Protein AF-A0A8D2Q1U7-F1 (afdb_monomer_lite)

Secondary structure (DSSP, 8-state):
---THHHHHHHHHHHHHH-TT-HHHHHHHHHHSTTS-HHHHHHHHHHHHTT-TT-HHHHHHHHHHTSPPTTS-TT---PPPHHHHHHHHHHHHHHHHH-TT-HHHHHHHHHHHTT-PPPP-EEEEEEETTTTEEEEEEEEEE--BTTB-SS--EETTEEPPS--EETTSSSS-EEEEE-

pLDDT: mean 85.14, std 13.94, range [37.41, 97.0]

Sequence (179 aa):
APPAGREDLALCERLLAADSRNFHAWEHRRTLVAGQDPEAELAYAGALLSRDFSNFSAWHHRLRLLAPARNRGEGEAGALPPERLKEELELVQNAIFTDPTDQSAWVYLRCILSRAPPPPRVICVHIDREDETVAVIFSRPVKVNPECPELRATLNGSTLAGPWRSGEGRPRPSHTWVS

Organism: NCBI:txid1220523

InterPro domains:
  IPR002088 Protein prenyltransferase, alpha subunit [PF01239] (7-33)
  IPR002088 Protein prenyltransferase, alpha subunit [PF01239] (39-66)
  IPR002088 Protein prenyltransferase, alpha subunit [PF01239] (85-115)
  IPR002088 Protein prenyltransferase, alpha subunit [PS51147] (37-71)
  IPR002088 Protein prenyltransferase, alpha subunit [PS51147] (84-118)
  IPR009087 Rab geranylgeranyltransferase, alpha subunit, insert-domain [PF07711] (123-179)
  IPR036254 Rab geranylgeranyltransferase, alpha subunit, insert-domain superfamily [SSF49594] (120-178)

Radius of gyration: 23.56 Å; chains: 1; bounding box: 65×29×63 Å

Structure (mmCIF, N/CA/C/O backbone):
data_AF-A0A8D2Q1U7-F1
#
_entry.id   AF-A0A8D2Q1U7-F1
#
loop_
_atom_site.group_PDB
_atom_site.id
_atom_site.type_symbol
_atom_site.label_atom_id
_atom_site.label_alt_id
_atom_site.label_comp_id
_atom_site.label_asym_id
_atom_site.label_entity_id
_atom_site.label_seq_id
_atom_site.pdbx_PDB_ins_code
_atom_site.Cartn_x
_atom_site.Cartn_y
_atom_site.Cartn_z
_atom_site.occupancy
_atom_site.B_iso_or_equiv
_atom_site.auth_seq_id
_atom_site.auth_comp_id
_atom_site.auth_asym_id
_atom_site.auth_atom_id
_atom_site.pdbx_PDB_model_num
ATOM 1 N N . ALA A 1 1 ? 34.901 -13.991 -8.688 1.00 37.41 1 ALA A N 1
ATOM 2 C CA . ALA A 1 1 ? 33.532 -13.908 -9.229 1.00 37.41 1 ALA A CA 1
ATOM 3 C C . ALA A 1 1 ? 32.936 -12.580 -8.783 1.00 37.41 1 ALA A C 1
ATOM 5 O O . ALA A 1 1 ? 33.185 -12.217 -7.633 1.00 37.41 1 ALA A O 1
ATOM 6 N N . PRO A 1 2 ? 32.233 -11.825 -9.644 1.00 40.16 2 PRO A N 1
ATOM 7 C CA . PRO A 1 2 ? 31.424 -10.713 -9.155 1.00 40.16 2 PRO A CA 1
ATOM 8 C C . PRO A 1 2 ? 30.392 -11.257 -8.148 1.00 40.16 2 PRO A C 1
ATOM 10 O O . PRO A 1 2 ? 30.049 -12.441 -8.208 1.00 40.16 2 PRO A O 1
ATOM 13 N N . PRO A 1 3 ? 29.933 -10.450 -7.177 1.00 51.12 3 PRO A N 1
ATOM 14 C CA . PRO A 1 3 ? 28.888 -10.896 -6.266 1.00 51.12 3 PRO A CA 1
ATOM 15 C C . PRO A 1 3 ? 27.653 -11.254 -7.100 1.00 51.12 3 PRO A C 1
ATOM 17 O O . PRO A 1 3 ? 27.221 -10.437 -7.916 1.00 51.12 3 PRO A O 1
ATOM 20 N N . ALA A 1 4 ? 27.120 -12.465 -6.910 1.00 61.47 4 ALA A N 1
ATOM 21 C CA . ALA A 1 4 ? 26.072 -13.075 -7.740 1.00 61.47 4 ALA A CA 1
ATOM 22 C C . ALA A 1 4 ? 24.902 -12.123 -8.079 1.00 61.47 4 ALA A C 1
ATOM 24 O O . ALA A 1 4 ? 24.386 -12.141 -9.189 1.00 61.47 4 ALA A O 1
ATOM 25 N N . GLY A 1 5 ? 24.568 -11.189 -7.182 1.00 76.12 5 GLY A N 1
ATOM 26 C CA . GLY A 1 5 ? 23.488 -10.227 -7.399 1.00 76.12 5 GLY A CA 1
ATOM 27 C C . GLY A 1 5 ? 23.682 -9.220 -8.543 1.00 76.12 5 GLY A C 1
ATOM 28 O O . GLY A 1 5 ? 22.687 -8.718 -9.055 1.00 76.12 5 GLY A O 1
ATOM 29 N N . ARG A 1 6 ? 24.911 -8.895 -8.984 1.00 82.25 6 ARG A N 1
ATOM 30 C CA . ARG A 1 6 ? 25.099 -7.876 -10.044 1.00 82.25 6 ARG A CA 1
ATOM 31 C C . ARG A 1 6 ? 24.734 -8.401 -11.435 1.00 82.25 6 ARG A C 1
ATOM 33 O O . ARG A 1 6 ? 24.171 -7.657 -12.235 1.00 82.25 6 ARG A O 1
ATOM 40 N N . GLU A 1 7 ? 25.064 -9.657 -11.719 1.00 89.44 7 GLU A N 1
ATOM 41 C CA . GLU A 1 7 ? 24.727 -10.304 -12.994 1.00 89.44 7 GLU A CA 1
ATOM 42 C C . GLU A 1 7 ? 23.219 -10.569 -13.083 1.00 89.44 7 GLU A C 1
ATOM 44 O O . GLU A 1 7 ? 22.604 -10.270 -14.109 1.00 89.44 7 GLU A O 1
ATOM 49 N N . ASP A 1 8 ? 22.606 -11.005 -11.979 1.00 91.94 8 ASP A N 1
ATOM 50 C CA . ASP A 1 8 ? 21.162 -11.241 -11.897 1.00 91.94 8 ASP A CA 1
ATOM 51 C C . ASP A 1 8 ? 20.344 -9.942 -12.024 1.00 91.94 8 ASP A C 1
ATOM 53 O O . ASP A 1 8 ? 19.303 -9.916 -12.689 1.00 91.94 8 ASP A O 1
ATOM 57 N N . LEU A 1 9 ? 20.827 -8.823 -11.465 1.00 91.69 9 LEU A N 1
ATOM 58 C CA . LEU A 1 9 ? 20.199 -7.510 -11.662 1.00 91.69 9 LEU A CA 1
ATOM 59 C C . LEU A 1 9 ? 20.260 -7.060 -13.125 1.00 91.69 9 LEU A C 1
ATOM 61 O O . LEU A 1 9 ? 19.245 -6.618 -13.667 1.00 91.69 9 LEU A O 1
ATOM 65 N N . ALA A 1 10 ? 21.409 -7.226 -13.785 1.00 93.19 10 ALA A N 1
ATOM 66 C CA . ALA A 1 10 ? 21.554 -6.911 -15.206 1.00 93.19 10 ALA A CA 1
ATOM 67 C C . ALA A 1 10 ? 20.660 -7.806 -16.086 1.00 93.19 10 ALA A C 1
ATOM 69 O O . ALA A 1 10 ? 20.109 -7.354 -17.094 1.00 93.19 10 ALA A O 1
ATOM 70 N N . LEU A 1 11 ? 20.466 -9.073 -15.702 1.00 94.50 11 LEU A N 1
ATOM 71 C CA . LEU A 1 11 ? 19.503 -9.958 -16.355 1.00 94.50 11 LEU A CA 1
ATOM 72 C C . LEU A 1 11 ? 18.070 -9.438 -16.188 1.00 94.50 11 LEU A C 1
ATOM 74 O O . LEU A 1 11 ? 17.344 -9.346 -17.179 1.00 94.50 11 LEU A O 1
ATOM 78 N N . CYS A 1 12 ? 17.675 -9.050 -14.971 1.00 95.25 12 CYS A N 1
ATOM 79 C CA . CYS A 1 12 ? 16.358 -8.464 -14.715 1.00 95.25 12 CYS A CA 1
ATOM 80 C C . CYS A 1 12 ? 16.131 -7.203 -15.555 1.00 95.25 12 CYS A C 1
ATOM 82 O O . CYS A 1 12 ? 15.065 -7.048 -16.143 1.00 95.25 12 CYS A O 1
ATOM 84 N N . GLU A 1 13 ? 17.132 -6.328 -15.669 1.00 93.75 13 GLU A N 1
ATOM 85 C CA . GLU A 1 13 ? 17.051 -5.120 -16.497 1.00 93.75 13 GLU A CA 1
ATOM 86 C C . GLU A 1 13 ? 16.812 -5.440 -17.970 1.00 93.75 13 GLU A C 1
ATOM 88 O O 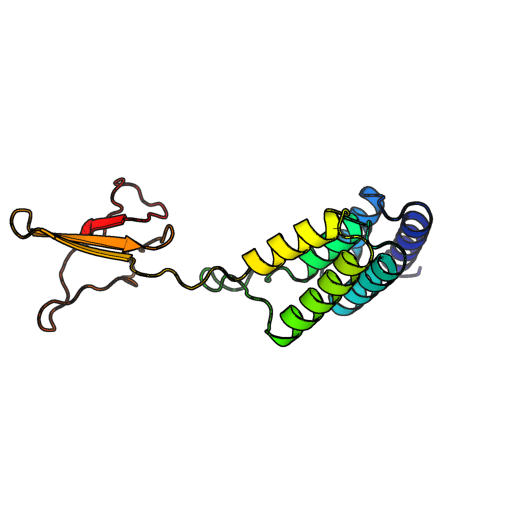. GLU A 1 13 ? 15.950 -4.827 -18.597 1.00 93.75 13 GLU A O 1
ATOM 93 N N . ARG A 1 14 ? 17.515 -6.435 -18.520 1.00 95.25 14 ARG A N 1
ATOM 94 C CA . ARG A 1 14 ? 17.304 -6.879 -19.904 1.00 95.25 14 ARG A CA 1
ATOM 95 C C . ARG A 1 14 ? 15.912 -7.471 -20.114 1.00 95.25 14 ARG A C 1
ATOM 97 O O . ARG A 1 14 ? 15.285 -7.185 -21.131 1.00 95.25 14 ARG A O 1
ATOM 104 N N . LEU A 1 15 ? 15.428 -8.274 -19.165 1.00 96.06 15 LEU A N 1
ATOM 105 C CA . LEU A 1 15 ? 14.086 -8.859 -19.225 1.00 96.06 15 LEU A CA 1
ATOM 106 C C . LEU A 1 15 ? 13.003 -7.778 -19.157 1.00 96.06 15 LEU A C 1
ATOM 108 O O . LEU A 1 15 ? 12.085 -7.801 -19.968 1.00 96.06 15 LEU A O 1
ATOM 112 N N . LEU A 1 16 ? 13.145 -6.802 -18.257 1.00 95.38 16 LEU A N 1
ATOM 113 C CA . LEU A 1 16 ? 12.206 -5.685 -18.104 1.00 95.38 16 LEU A CA 1
ATOM 114 C C . LEU A 1 16 ? 12.304 -4.653 -19.237 1.00 95.38 16 LEU A C 1
ATOM 116 O O . LEU A 1 16 ? 11.339 -3.946 -19.517 1.00 95.38 16 LEU A O 1
ATOM 120 N N . ALA A 1 17 ? 13.444 -4.563 -19.921 1.00 92.31 17 ALA A N 1
ATOM 121 C CA . ALA A 1 17 ? 13.565 -3.771 -21.140 1.00 92.31 17 ALA A CA 1
ATOM 122 C C . ALA A 1 17 ? 12.817 -4.410 -22.322 1.00 92.31 17 ALA A C 1
ATOM 124 O O . ALA A 1 17 ? 12.268 -3.679 -23.145 1.00 92.31 17 ALA A O 1
ATOM 125 N N . ALA A 1 18 ? 12.797 -5.746 -22.399 1.00 94.25 18 ALA A N 1
ATOM 126 C CA . ALA A 1 18 ? 12.074 -6.495 -23.427 1.00 94.25 18 ALA A CA 1
ATOM 127 C C . ALA A 1 18 ? 10.566 -6.592 -23.134 1.00 94.25 18 ALA A C 1
ATOM 129 O O . ALA A 1 18 ? 9.752 -6.437 -24.039 1.00 94.25 18 ALA A O 1
ATOM 130 N N . ASP A 1 19 ? 10.201 -6.821 -21.873 1.00 93.81 19 ASP A N 1
ATOM 131 C CA . ASP A 1 19 ? 8.827 -6.834 -21.379 1.00 93.81 19 ASP A CA 1
ATOM 132 C C . ASP A 1 19 ? 8.775 -6.171 -19.999 1.00 93.81 19 ASP A C 1
ATOM 134 O O . ASP A 1 19 ? 9.074 -6.774 -18.964 1.00 93.81 19 ASP A O 1
ATOM 138 N N . SER A 1 20 ? 8.345 -4.911 -19.987 1.00 92.44 20 SER A N 1
ATOM 139 C CA . SER A 1 20 ? 8.282 -4.073 -18.788 1.00 92.44 20 SER A CA 1
ATOM 140 C C . SER A 1 20 ? 7.300 -4.593 -17.731 1.00 92.44 20 SER A C 1
ATOM 142 O O . SER A 1 20 ? 7.367 -4.175 -16.568 1.00 92.44 20 SER A O 1
ATOM 144 N N . ARG A 1 21 ? 6.421 -5.531 -18.108 1.00 92.00 21 ARG A N 1
ATOM 145 C CA . ARG A 1 21 ? 5.376 -6.117 -17.265 1.00 92.00 21 ARG A CA 1
ATOM 146 C C . ARG A 1 21 ? 5.707 -7.543 -16.828 1.00 92.00 21 ARG A C 1
ATOM 148 O O . ARG A 1 21 ? 4.924 -8.111 -16.066 1.00 92.00 21 ARG A O 1
ATOM 155 N N . ASN A 1 22 ? 6.864 -8.090 -17.216 1.00 95.00 22 ASN A N 1
ATOM 156 C CA . ASN A 1 22 ? 7.288 -9.443 -16.865 1.00 95.00 22 ASN A CA 1
ATOM 157 C C . ASN A 1 22 ? 7.309 -9.643 -15.340 1.00 95.00 22 ASN A C 1
ATOM 159 O O . ASN A 1 22 ? 8.214 -9.193 -14.630 1.00 95.00 22 ASN A O 1
ATOM 163 N N . PHE A 1 23 ? 6.293 -10.333 -14.825 1.00 92.75 23 PHE A N 1
ATOM 164 C CA . PHE A 1 23 ? 6.092 -10.460 -13.385 1.00 92.75 23 PHE A CA 1
ATOM 165 C C . PHE A 1 23 ? 7.175 -11.312 -12.710 1.00 92.75 23 PHE A C 1
ATOM 167 O O . PHE A 1 23 ? 7.499 -11.062 -11.549 1.00 92.75 23 PHE A O 1
ATOM 174 N N . HIS A 1 24 ? 7.763 -12.275 -13.429 1.00 94.62 24 HIS A N 1
ATOM 175 C CA . HIS A 1 24 ? 8.858 -13.104 -12.926 1.00 94.62 24 HIS A CA 1
ATOM 176 C C . HIS A 1 24 ? 10.139 -12.286 -12.744 1.00 94.62 24 HIS A C 1
ATOM 178 O O . HIS A 1 24 ? 10.784 -12.393 -11.703 1.00 94.62 24 HIS A O 1
ATOM 184 N N . ALA A 1 25 ? 10.477 -11.429 -13.713 1.00 95.94 25 ALA A N 1
ATOM 185 C CA . ALA A 1 25 ? 11.633 -10.540 -13.618 1.00 95.94 25 ALA A CA 1
ATOM 186 C C . ALA A 1 25 ? 11.470 -9.540 -12.464 1.00 95.94 25 ALA A C 1
ATOM 188 O O . ALA A 1 25 ? 12.399 -9.319 -11.691 1.00 95.94 25 ALA A O 1
ATOM 189 N N . TRP A 1 26 ? 10.263 -8.995 -12.293 1.00 95.81 26 TRP A N 1
ATOM 190 C CA . TRP A 1 26 ? 9.937 -8.130 -11.161 1.00 95.81 26 TRP A CA 1
ATOM 191 C C . TRP A 1 26 ? 10.049 -8.838 -9.808 1.00 95.81 26 TRP A C 1
ATOM 193 O O . TRP A 1 26 ? 10.557 -8.251 -8.854 1.00 95.81 26 TRP A O 1
ATOM 203 N N . GLU A 1 27 ? 9.570 -10.079 -9.700 1.00 94.12 27 GLU A N 1
ATOM 204 C CA . GLU A 1 27 ? 9.678 -10.849 -8.459 1.00 94.12 27 GLU A CA 1
ATOM 205 C C . GLU A 1 27 ? 11.131 -11.181 -8.135 1.00 94.12 27 GLU A C 1
ATOM 207 O O . GLU A 1 27 ? 11.578 -10.956 -7.012 1.00 94.12 27 GLU A O 1
ATOM 212 N N . HIS A 1 28 ? 11.900 -11.620 -9.128 1.00 94.19 28 HIS A N 1
ATOM 213 C CA . HIS A 1 28 ? 13.312 -11.902 -8.933 1.00 94.19 28 HIS A CA 1
ATOM 214 C C . HIS A 1 28 ? 14.088 -10.642 -8.529 1.00 94.19 28 HIS A C 1
ATOM 216 O O . HIS A 1 28 ? 14.785 -10.660 -7.513 1.00 94.19 28 HIS A O 1
ATOM 222 N N . ARG A 1 29 ? 13.877 -9.507 -9.215 1.00 94.56 29 ARG A N 1
ATOM 223 C CA . ARG A 1 29 ? 14.486 -8.222 -8.838 1.00 94.56 29 ARG A CA 1
ATOM 224 C C . ARG A 1 29 ? 14.177 -7.855 -7.388 1.00 94.56 29 ARG A C 1
ATOM 226 O O . ARG A 1 29 ? 15.097 -7.509 -6.655 1.00 94.56 29 ARG A O 1
ATOM 233 N N . ARG A 1 30 ? 12.918 -7.997 -6.946 1.00 92.88 30 ARG A N 1
ATOM 234 C CA . ARG A 1 30 ? 12.520 -7.748 -5.547 1.00 92.88 30 ARG A CA 1
ATOM 235 C C . ARG A 1 30 ? 13.324 -8.575 -4.549 1.00 92.88 30 ARG A C 1
ATOM 237 O O . ARG A 1 30 ? 13.692 -8.047 -3.505 1.00 92.88 30 ARG A O 1
ATOM 244 N N . THR A 1 31 ? 13.606 -9.841 -4.857 1.00 91.56 31 THR A N 1
ATOM 245 C CA . THR A 1 31 ? 14.423 -10.692 -3.976 1.00 91.56 31 THR A CA 1
ATOM 246 C C . THR A 1 31 ? 15.885 -10.248 -3.919 1.00 91.56 31 THR A C 1
ATOM 248 O O . THR A 1 31 ? 16.486 -10.307 -2.852 1.00 91.56 31 THR A O 1
ATOM 251 N N . LEU A 1 32 ? 16.439 -9.748 -5.029 1.00 91.50 32 LEU A N 1
ATOM 252 C CA . LEU A 1 32 ? 17.832 -9.291 -5.114 1.00 91.50 32 LEU A CA 1
ATOM 253 C C . LEU A 1 32 ? 18.067 -7.973 -4.363 1.00 91.50 32 LEU A C 1
ATOM 255 O O . LEU A 1 32 ? 19.131 -7.767 -3.780 1.00 91.50 32 LEU A O 1
ATOM 259 N N . VAL A 1 33 ? 17.075 -7.081 -4.385 1.00 90.12 33 VAL A N 1
ATOM 260 C CA . VAL A 1 33 ? 17.150 -5.739 -3.776 1.00 90.12 33 VAL A CA 1
ATOM 261 C C . VAL A 1 33 ? 16.531 -5.678 -2.380 1.00 90.12 33 VAL A C 1
ATOM 263 O O . VAL A 1 33 ? 16.482 -4.617 -1.759 1.00 90.12 33 VAL A O 1
ATOM 266 N N . ALA A 1 34 ? 16.070 -6.816 -1.855 1.00 86.25 34 ALA A N 1
ATOM 267 C CA . ALA A 1 34 ? 15.536 -6.904 -0.506 1.00 86.25 34 ALA A CA 1
ATOM 268 C C . ALA A 1 34 ? 16.598 -6.482 0.526 1.00 86.25 34 ALA A C 1
ATOM 270 O O . ALA A 1 34 ? 17.699 -7.025 0.563 1.00 86.25 34 ALA A O 1
ATOM 271 N N . GLY A 1 35 ? 16.256 -5.513 1.378 1.00 78.94 35 GLY A N 1
ATOM 272 C CA . GLY A 1 35 ? 17.158 -4.989 2.410 1.00 78.94 35 GLY A CA 1
ATOM 273 C C . GLY A 1 35 ? 18.162 -3.937 1.924 1.00 78.94 35 GLY A C 1
ATOM 274 O O . GLY A 1 35 ? 18.948 -3.454 2.736 1.00 78.94 35 GLY A O 1
ATOM 275 N N . GLN A 1 36 ? 18.133 -3.564 0.641 1.00 84.56 36 GLN A N 1
ATOM 276 C CA . GLN A 1 36 ? 18.868 -2.407 0.125 1.00 84.56 36 GLN A CA 1
ATOM 277 C C . GLN A 1 36 ? 18.079 -1.107 0.351 1.00 84.56 36 GLN A C 1
ATOM 279 O O . GLN A 1 36 ? 16.901 -1.136 0.718 1.00 84.56 36 GLN A O 1
ATOM 284 N N . ASP A 1 37 ? 18.735 0.035 0.133 1.00 83.88 37 ASP A N 1
ATOM 285 C CA . ASP A 1 37 ? 18.089 1.349 0.173 1.00 83.88 37 ASP A CA 1
ATOM 286 C C . ASP A 1 37 ? 16.963 1.428 -0.882 1.00 83.88 37 ASP A C 1
ATOM 288 O O . ASP A 1 37 ? 17.233 1.246 -2.076 1.00 83.88 37 ASP A O 1
ATOM 292 N N . PRO A 1 38 ? 15.701 1.682 -0.480 1.00 89.56 38 PRO A N 1
ATOM 293 C CA . PRO A 1 38 ? 14.575 1.729 -1.407 1.00 89.56 38 PRO A CA 1
ATOM 294 C C . PRO A 1 38 ? 14.658 2.874 -2.423 1.00 89.56 38 PRO A C 1
ATOM 296 O O . PRO A 1 38 ? 13.972 2.797 -3.443 1.00 89.56 38 PRO A O 1
ATOM 299 N N . GLU A 1 39 ? 15.464 3.916 -2.194 1.00 92.69 39 GLU A N 1
ATOM 300 C CA . GLU A 1 39 ? 15.495 5.087 -3.080 1.00 92.69 39 GLU A CA 1
ATOM 301 C C . GLU A 1 39 ? 15.976 4.743 -4.497 1.00 92.69 39 GLU A C 1
ATOM 303 O O . GLU A 1 39 ? 15.372 5.166 -5.484 1.00 92.69 39 GLU A O 1
ATOM 308 N N . ALA A 1 40 ? 17.008 3.904 -4.617 1.00 91.69 40 ALA A N 1
ATOM 309 C CA . ALA A 1 40 ? 17.518 3.465 -5.916 1.00 91.69 40 ALA A CA 1
ATOM 310 C C . ALA A 1 40 ? 16.458 2.683 -6.713 1.00 91.69 40 ALA A C 1
ATOM 312 O O . ALA A 1 40 ? 16.307 2.864 -7.924 1.00 91.69 40 ALA A O 1
ATOM 313 N N . GLU A 1 41 ? 15.676 1.849 -6.028 1.00 93.88 41 GLU A N 1
ATOM 314 C CA . GLU A 1 41 ? 14.604 1.069 -6.648 1.00 93.88 41 GLU A CA 1
ATOM 315 C C . GLU A 1 41 ? 13.381 1.919 -7.005 1.00 93.88 41 GLU A C 1
ATOM 317 O O . GLU A 1 41 ? 12.726 1.670 -8.023 1.00 93.88 41 GLU A O 1
ATOM 322 N N . LEU A 1 42 ? 13.090 2.958 -6.218 1.00 95.75 42 LEU A N 1
ATOM 323 C CA . LEU A 1 42 ? 12.077 3.950 -6.562 1.00 95.75 42 LEU A CA 1
ATOM 324 C C . LEU A 1 42 ? 12.492 4.746 -7.800 1.00 95.75 42 LEU A C 1
ATOM 326 O O . LEU A 1 42 ? 11.669 4.919 -8.701 1.00 95.75 42 LEU A O 1
ATOM 330 N N . ALA A 1 43 ? 13.753 5.167 -7.899 1.00 95.12 43 ALA A N 1
ATOM 331 C CA . ALA A 1 43 ? 14.275 5.830 -9.091 1.00 95.12 43 ALA A CA 1
ATOM 332 C C . ALA A 1 43 ? 14.190 4.922 -10.331 1.00 95.12 43 ALA A C 1
ATOM 334 O O . ALA A 1 43 ? 13.715 5.356 -11.382 1.00 95.12 43 ALA A O 1
ATOM 335 N N . TYR A 1 44 ? 14.557 3.642 -10.199 1.00 94.06 44 TYR A N 1
ATOM 336 C CA . TYR A 1 44 ? 14.442 2.656 -11.278 1.00 94.06 44 TYR A CA 1
ATOM 337 C C . TYR A 1 44 ? 12.995 2.490 -11.766 1.00 94.06 44 TYR A C 1
ATOM 339 O O . TYR A 1 44 ? 12.719 2.587 -12.963 1.00 94.06 44 TYR A O 1
ATOM 347 N N . ALA A 1 45 ? 12.046 2.297 -10.844 1.00 95.81 45 ALA A N 1
ATOM 348 C CA . ALA A 1 45 ? 10.631 2.204 -11.195 1.00 95.81 45 ALA A CA 1
ATOM 349 C C . ALA A 1 45 ? 10.101 3.510 -11.806 1.00 95.81 45 ALA A C 1
ATOM 351 O O . ALA A 1 45 ? 9.322 3.464 -12.755 1.00 95.81 45 ALA A O 1
ATOM 352 N N . GLY A 1 46 ? 10.549 4.665 -11.306 1.00 95.81 46 GLY A N 1
ATOM 353 C CA . GLY A 1 46 ? 10.222 5.976 -11.870 1.00 95.81 46 GLY A CA 1
ATOM 354 C C . GLY A 1 46 ? 10.676 6.111 -13.323 1.00 95.81 46 GLY A C 1
ATOM 355 O O . GLY A 1 46 ? 9.890 6.521 -14.170 1.00 95.81 46 GLY A O 1
ATOM 356 N N . ALA A 1 47 ? 11.895 5.674 -13.648 1.00 94.50 47 ALA A N 1
ATOM 357 C CA . ALA A 1 47 ? 12.402 5.692 -15.020 1.00 94.50 47 ALA A CA 1
ATOM 358 C C . ALA A 1 47 ? 11.580 4.806 -15.974 1.00 94.50 47 ALA A C 1
ATOM 360 O O . ALA A 1 47 ? 11.401 5.155 -17.141 1.00 94.50 47 ALA A O 1
ATOM 361 N N . LEU A 1 48 ? 11.057 3.673 -15.490 1.00 94.06 48 LEU A N 1
ATOM 362 C CA . LEU A 1 48 ? 10.149 2.826 -16.270 1.00 94.06 48 LEU A CA 1
ATOM 363 C C . LEU A 1 48 ? 8.781 3.486 -16.475 1.00 94.06 48 LEU A C 1
ATOM 365 O O . LEU A 1 48 ? 8.260 3.431 -17.587 1.00 94.06 48 LEU A O 1
ATOM 369 N N . LEU A 1 49 ? 8.233 4.145 -15.450 1.00 95.38 49 LEU A N 1
ATOM 370 C CA . LEU A 1 49 ? 6.963 4.872 -15.548 1.00 95.38 49 LEU A CA 1
ATOM 371 C C . LEU A 1 49 ? 7.045 6.067 -16.499 1.00 95.3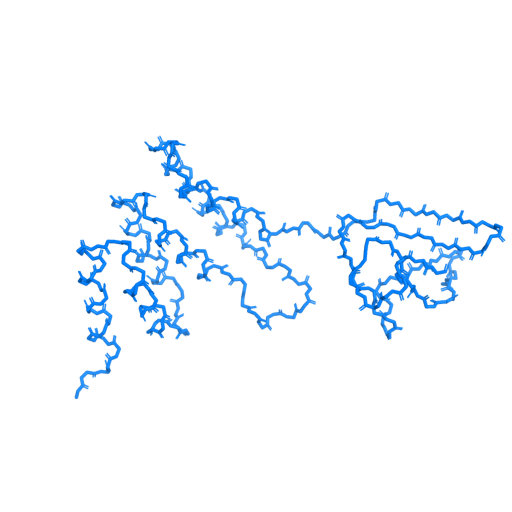8 49 LEU A C 1
ATOM 373 O O . LEU A 1 49 ? 6.137 6.262 -17.295 1.00 95.38 49 LEU A O 1
ATOM 377 N N . SER A 1 50 ? 8.162 6.800 -16.505 1.00 92.19 50 SER A N 1
ATOM 378 C CA . SER A 1 50 ? 8.389 7.886 -17.468 1.00 92.19 50 SER A CA 1
ATOM 379 C C . SER A 1 50 ? 8.392 7.416 -18.928 1.00 92.19 50 SER A C 1
ATOM 381 O O . SER A 1 50 ? 8.222 8.233 -19.829 1.00 92.19 50 SER A O 1
ATOM 383 N N . ARG A 1 51 ? 8.619 6.118 -19.182 1.00 91.38 51 ARG A N 1
ATOM 384 C CA . ARG A 1 51 ? 8.554 5.514 -20.524 1.00 91.38 51 ARG A CA 1
ATOM 385 C C . ARG A 1 51 ? 7.177 4.927 -20.835 1.00 91.38 51 ARG A C 1
ATOM 387 O O . ARG A 1 51 ? 6.752 4.995 -21.982 1.00 91.38 51 ARG A O 1
ATOM 394 N N . ASP A 1 52 ? 6.528 4.319 -19.844 1.00 91.94 52 ASP A N 1
ATOM 395 C CA . ASP A 1 52 ? 5.210 3.686 -19.951 1.00 91.94 52 ASP A CA 1
ATOM 396 C C . ASP A 1 52 ? 4.459 3.805 -18.613 1.00 91.94 52 ASP A C 1
ATOM 398 O O . ASP A 1 52 ? 4.659 2.998 -17.697 1.00 91.94 52 ASP A O 1
ATOM 402 N N . PHE A 1 53 ? 3.569 4.795 -18.502 1.00 92.94 53 PHE A N 1
ATOM 403 C CA . PHE A 1 53 ? 2.720 4.967 -17.319 1.00 92.94 53 PHE A CA 1
ATOM 404 C C . PHE A 1 53 ? 1.687 3.837 -17.154 1.00 92.94 53 PHE A C 1
ATOM 406 O O . PHE A 1 53 ? 1.192 3.647 -16.044 1.00 92.94 53 PHE A O 1
ATOM 413 N N . SER A 1 54 ? 1.450 3.012 -18.181 1.00 92.75 54 SER A N 1
ATOM 414 C CA . SER A 1 54 ? 0.612 1.805 -18.097 1.00 92.75 54 SER A CA 1
ATOM 415 C C . SER A 1 54 ? 1.329 0.596 -17.520 1.00 92.75 54 SER A C 1
ATOM 417 O O . SER A 1 54 ? 0.756 -0.495 -17.415 1.00 92.75 54 SER A O 1
ATOM 419 N N . ASN A 1 55 ? 2.585 0.752 -17.101 1.00 94.56 55 ASN A N 1
ATOM 420 C CA . ASN A 1 55 ? 3.316 -0.301 -16.421 1.00 94.56 55 ASN A CA 1
ATOM 421 C C . ASN A 1 55 ? 2.831 -0.484 -14.971 1.00 94.56 55 ASN A C 1
ATOM 423 O O . ASN A 1 55 ? 3.449 -0.019 -14.009 1.00 94.56 55 ASN A O 1
ATOM 427 N N . PHE A 1 56 ? 1.743 -1.239 -14.806 1.00 94.94 56 PHE A N 1
ATOM 428 C CA . PHE A 1 56 ? 1.198 -1.597 -13.494 1.00 94.94 56 PHE A CA 1
ATOM 429 C C . PHE A 1 56 ? 2.226 -2.261 -12.565 1.00 94.94 56 PHE A C 1
ATOM 431 O O . PHE A 1 56 ? 2.206 -2.037 -11.353 1.00 94.94 56 PHE A O 1
ATOM 438 N N . SER A 1 57 ? 3.162 -3.047 -13.105 1.00 96.12 57 SER A N 1
ATOM 439 C CA . SER A 1 57 ? 4.190 -3.710 -12.301 1.00 96.12 57 SER A CA 1
ATOM 440 C C . SER A 1 57 ? 5.153 -2.713 -11.653 1.00 96.12 57 SER A C 1
ATOM 442 O O . SER A 1 57 ? 5.517 -2.903 -10.490 1.00 96.12 57 SER A O 1
ATOM 444 N N . ALA A 1 58 ? 5.504 -1.625 -12.348 1.00 96.62 58 ALA A N 1
ATOM 445 C CA . ALA A 1 58 ? 6.326 -0.553 -11.790 1.00 96.62 58 ALA A CA 1
ATOM 446 C C . ALA A 1 58 ? 5.581 0.217 -10.685 1.00 96.62 58 ALA A C 1
ATOM 448 O O . ALA A 1 58 ? 6.133 0.405 -9.599 1.00 96.62 58 ALA A O 1
ATOM 449 N N . TRP A 1 59 ? 4.308 0.576 -10.902 1.00 97.00 59 TRP A N 1
ATOM 450 C CA . TRP A 1 59 ? 3.459 1.181 -9.862 1.00 97.00 59 TRP A CA 1
ATOM 451 C C . TRP A 1 59 ? 3.362 0.298 -8.618 1.00 97.00 59 TRP A C 1
ATOM 453 O O . TRP A 1 59 ? 3.573 0.743 -7.491 1.00 97.00 59 TRP A O 1
ATOM 463 N N . HIS A 1 60 ? 3.082 -0.988 -8.808 1.00 95.19 60 HIS A N 1
ATOM 464 C CA . HIS A 1 60 ? 2.976 -1.937 -7.708 1.00 95.19 60 HIS A CA 1
ATOM 465 C C . HIS A 1 60 ? 4.318 -2.146 -6.982 1.00 95.19 60 HIS A C 1
ATOM 467 O O . HIS A 1 60 ? 4.330 -2.304 -5.758 1.00 95.19 60 HIS A O 1
ATOM 473 N N . HIS A 1 61 ? 5.451 -2.097 -7.690 1.00 95.12 61 HIS A N 1
ATOM 474 C CA . HIS A 1 61 ? 6.781 -2.128 -7.072 1.00 95.12 61 HIS A CA 1
ATOM 475 C C . HIS A 1 61 ? 7.016 -0.907 -6.179 1.00 95.12 61 HIS A C 1
ATOM 477 O O . HIS A 1 61 ? 7.351 -1.084 -5.006 1.00 95.12 61 HIS A O 1
ATOM 483 N N . ARG A 1 62 ? 6.728 0.311 -6.669 1.00 95.12 62 ARG A N 1
ATOM 484 C CA . ARG A 1 62 ? 6.787 1.539 -5.849 1.00 95.12 62 ARG A CA 1
ATOM 485 C C . ARG A 1 62 ? 5.920 1.423 -4.602 1.00 95.12 62 ARG A C 1
ATOM 487 O O . ARG A 1 62 ? 6.376 1.716 -3.499 1.00 95.12 62 ARG A O 1
ATOM 494 N N . LEU A 1 63 ? 4.695 0.910 -4.757 1.00 92.81 63 LEU A N 1
ATOM 495 C CA . LEU A 1 63 ? 3.770 0.724 -3.644 1.00 92.81 63 LEU A CA 1
ATOM 496 C C . LEU A 1 63 ? 4.423 -0.150 -2.56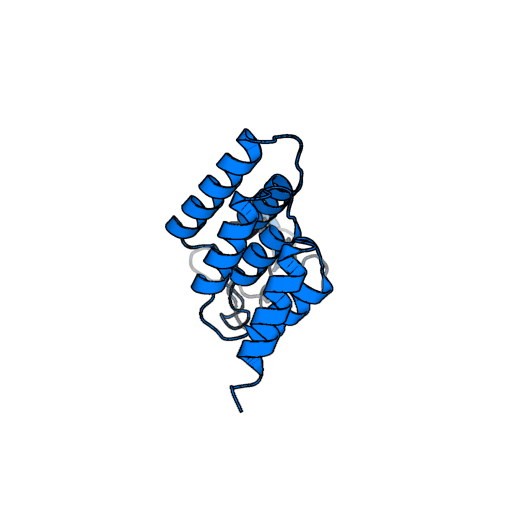5 1.00 92.81 63 LEU A C 1
ATOM 498 O O . LEU A 1 63 ? 4.422 0.215 -1.392 1.00 92.81 63 LEU A O 1
ATOM 502 N N . ARG A 1 64 ? 5.032 -1.278 -2.938 1.00 91.00 64 ARG A N 1
ATOM 503 C CA . ARG A 1 64 ? 5.700 -2.173 -1.981 1.00 91.00 64 ARG A CA 1
ATOM 504 C C . ARG A 1 64 ? 6.896 -1.530 -1.286 1.00 91.00 64 ARG A C 1
ATOM 506 O O . ARG A 1 64 ? 7.013 -1.693 -0.077 1.00 91.00 64 ARG A O 1
ATOM 513 N N . LEU A 1 65 ? 7.733 -0.792 -2.013 1.00 91.44 65 LEU A N 1
ATOM 514 C CA . LEU A 1 65 ? 8.899 -0.098 -1.446 1.00 91.44 65 LEU A CA 1
ATOM 515 C C . LEU A 1 65 ? 8.497 0.957 -0.412 1.00 91.44 65 LEU A C 1
ATOM 517 O O . LEU A 1 65 ? 9.161 1.128 0.602 1.00 91.44 65 LEU A O 1
ATOM 521 N N . LEU A 1 66 ? 7.374 1.631 -0.654 1.00 90.19 66 LEU A N 1
ATOM 522 C CA . LEU A 1 66 ? 6.822 2.653 0.229 1.00 90.19 66 LEU A CA 1
ATOM 523 C C . LEU A 1 66 ? 5.994 2.076 1.389 1.00 90.19 66 LEU A C 1
ATOM 525 O O . LEU A 1 66 ? 5.409 2.838 2.159 1.00 90.19 66 LEU A O 1
ATOM 529 N N . ALA A 1 67 ? 5.815 0.753 1.467 1.00 82.12 67 ALA A N 1
ATOM 530 C CA . ALA A 1 67 ? 5.019 0.149 2.528 1.00 82.12 67 ALA A CA 1
ATOM 531 C C . ALA A 1 67 ? 5.706 0.351 3.892 1.00 82.12 67 ALA A C 1
ATOM 533 O O . ALA A 1 67 ? 6.931 0.238 3.976 1.00 82.12 67 ALA A O 1
ATOM 534 N N . PRO A 1 68 ? 4.947 0.608 4.973 1.00 68.94 68 PRO A N 1
ATOM 535 C CA . PRO A 1 68 ? 5.524 0.718 6.306 1.00 68.94 68 PRO A CA 1
ATOM 536 C C . PRO A 1 68 ? 6.309 -0.549 6.647 1.00 68.94 68 PRO A C 1
ATOM 538 O O . PRO A 1 68 ? 5.839 -1.663 6.391 1.00 68.94 68 PRO A O 1
ATOM 541 N N . ALA A 1 69 ? 7.492 -0.392 7.241 1.00 62.25 69 ALA A N 1
ATOM 542 C CA . ALA A 1 69 ? 8.237 -1.532 7.754 1.00 62.25 69 ALA A CA 1
ATOM 543 C C . ALA A 1 69 ? 7.341 -2.297 8.742 1.00 62.25 69 ALA A C 1
ATOM 545 O O . ALA A 1 69 ? 6.896 -1.727 9.738 1.00 62.25 69 ALA A O 1
ATOM 546 N N . ARG A 1 70 ? 7.105 -3.594 8.489 1.00 51.84 70 ARG A N 1
ATOM 547 C CA . ARG A 1 70 ? 6.248 -4.480 9.312 1.00 51.84 70 ARG A CA 1
ATOM 548 C C . ARG A 1 70 ? 6.682 -4.590 10.787 1.00 51.84 70 ARG A C 1
ATOM 550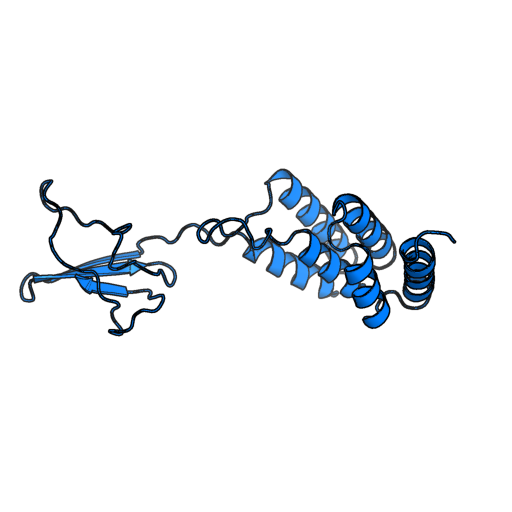 O O . ARG A 1 70 ? 5.984 -5.227 11.563 1.00 51.84 70 ARG A O 1
ATOM 557 N N . ASN A 1 71 ? 7.812 -3.981 11.154 1.00 40.97 71 ASN A N 1
ATOM 558 C CA . ASN A 1 71 ? 8.444 -4.055 12.469 1.00 40.97 71 ASN A CA 1
ATOM 559 C C . ASN A 1 71 ? 8.239 -2.798 13.340 1.00 40.97 71 ASN A C 1
ATOM 561 O O . ASN A 1 71 ? 8.718 -2.783 14.471 1.00 40.97 71 ASN A O 1
ATOM 565 N N . ARG A 1 72 ? 7.563 -1.739 12.860 1.00 42.28 72 ARG A N 1
ATOM 566 C CA . ARG A 1 72 ? 7.080 -0.673 13.761 1.00 42.28 72 ARG A CA 1
ATOM 567 C C . ARG A 1 72 ? 5.781 -1.147 14.401 1.00 42.28 72 ARG A C 1
ATOM 569 O O . ARG A 1 72 ? 4.883 -1.579 13.687 1.00 42.28 72 ARG A O 1
ATOM 576 N N . GLY A 1 73 ? 5.745 -1.127 15.732 1.00 40.22 73 GLY A N 1
ATOM 577 C CA . GLY A 1 73 ? 4.698 -1.720 16.559 1.00 40.22 73 GLY A CA 1
ATOM 578 C C . GLY A 1 73 ? 3.271 -1.411 16.105 1.00 40.22 73 GLY A C 1
ATOM 579 O O . GLY A 1 73 ? 2.980 -0.361 15.533 1.00 40.22 73 GLY A O 1
ATOM 580 N N . GLU A 1 74 ? 2.395 -2.374 16.378 1.00 41.81 74 GLU A N 1
ATOM 581 C CA . GLU A 1 74 ? 0.950 -2.322 16.171 1.00 41.81 74 GLU A CA 1
ATOM 582 C C . GLU A 1 74 ? 0.377 -1.010 16.741 1.00 41.81 74 GLU A C 1
ATOM 584 O O . GLU A 1 74 ? 0.228 -0.866 17.948 1.00 41.81 74 GLU A O 1
ATOM 589 N N . GLY A 1 75 ? 0.098 -0.021 15.885 1.00 44.84 75 GLY A N 1
ATOM 590 C CA . GLY A 1 75 ? -0.491 1.253 16.320 1.00 44.84 75 GLY A CA 1
ATOM 591 C C . GLY A 1 75 ? -0.316 2.408 15.337 1.00 44.84 75 GLY A C 1
ATOM 592 O O . GLY A 1 75 ? -1.241 3.195 15.145 1.00 44.84 75 GLY A O 1
ATOM 593 N N . GLU A 1 76 ? 0.812 2.472 14.629 1.00 48.78 76 GLU A N 1
ATOM 594 C CA . GLU A 1 76 ? 1.024 3.457 13.565 1.00 48.78 76 GLU A CA 1
ATOM 595 C C . GLU A 1 76 ? 0.726 2.808 12.212 1.00 48.78 76 GLU A C 1
ATOM 597 O O . GLU A 1 76 ? 1.593 2.206 11.578 1.00 48.78 76 GLU A O 1
ATOM 602 N N . ALA A 1 77 ? -0.525 2.905 11.756 1.00 53.25 77 ALA A N 1
ATOM 603 C CA . ALA A 1 77 ? -0.829 2.690 10.345 1.00 53.25 77 ALA A CA 1
ATOM 604 C C . ALA A 1 77 ? 0.020 3.693 9.548 1.00 53.25 77 ALA A C 1
ATOM 606 O O . ALA A 1 77 ? -0.246 4.892 9.581 1.00 53.25 77 ALA A O 1
ATOM 607 N N . GLY A 1 78 ? 1.119 3.204 8.966 1.00 62.19 78 GLY A N 1
ATOM 608 C CA . GLY A 1 78 ? 2.219 4.037 8.494 1.00 62.19 78 GLY A CA 1
ATOM 609 C C . GLY A 1 78 ? 1.810 4.926 7.327 1.00 62.19 78 GLY A C 1
ATOM 610 O O . GLY A 1 78 ? 1.900 4.542 6.159 1.00 62.19 78 GLY A O 1
ATOM 611 N N . ALA A 1 79 ? 1.376 6.134 7.669 1.00 71.88 79 ALA A N 1
ATOM 612 C CA . ALA A 1 79 ? 1.244 7.226 6.733 1.00 71.88 79 ALA A CA 1
ATOM 613 C C . ALA A 1 79 ? 2.612 7.516 6.109 1.00 71.88 79 ALA A C 1
ATOM 615 O O . ALA A 1 79 ? 3.641 7.497 6.790 1.00 71.88 79 ALA A O 1
ATOM 616 N N . LEU A 1 80 ? 2.621 7.802 4.809 1.00 83.38 80 LEU A N 1
ATOM 617 C CA . LEU A 1 80 ? 3.812 8.358 4.185 1.00 83.38 80 LEU A CA 1
ATOM 618 C C . LEU A 1 80 ? 4.088 9.748 4.777 1.00 83.38 80 LEU A C 1
ATOM 620 O O . LEU A 1 80 ? 3.132 10.480 5.052 1.00 83.38 80 LEU A O 1
ATOM 624 N N . PRO A 1 81 ? 5.364 10.135 4.950 1.00 86.38 81 PRO A N 1
ATOM 625 C CA . PRO A 1 81 ? 5.712 11.514 5.266 1.00 86.38 81 PRO A CA 1
ATOM 626 C C . PRO A 1 81 ? 5.044 12.480 4.271 1.00 86.38 81 PRO A C 1
ATOM 628 O O . PRO A 1 81 ? 4.980 12.142 3.085 1.00 86.38 81 PRO A O 1
ATOM 631 N N . PRO A 1 82 ? 4.575 13.667 4.704 1.00 86.62 82 PRO A N 1
ATOM 632 C CA . PRO A 1 82 ? 3.850 14.600 3.838 1.00 86.62 82 PRO A CA 1
ATOM 633 C C . PRO A 1 82 ? 4.575 14.929 2.529 1.00 86.62 82 PRO A C 1
ATOM 635 O O . PRO A 1 82 ? 3.948 14.929 1.474 1.00 86.62 82 PRO A O 1
ATOM 638 N N . GLU A 1 83 ? 5.896 15.121 2.586 1.00 90.50 83 GLU A N 1
ATOM 639 C CA . GLU A 1 83 ? 6.716 15.404 1.399 1.00 90.50 83 GLU A CA 1
ATOM 640 C C . GLU A 1 83 ? 6.723 14.232 0.414 1.00 90.50 83 GLU A C 1
ATOM 642 O O . GLU A 1 83 ? 6.451 14.410 -0.770 1.00 90.50 83 GLU A O 1
ATOM 647 N N . ARG A 1 84 ? 6.909 13.001 0.909 1.00 90.88 84 ARG A N 1
ATOM 648 C CA . ARG A 1 84 ? 6.864 11.805 0.061 1.00 90.88 84 ARG A CA 1
ATOM 649 C C . ARG A 1 84 ? 5.475 11.575 -0.520 1.00 90.88 84 ARG A C 1
ATOM 651 O O . ARG A 1 84 ? 5.346 11.182 -1.672 1.00 90.88 84 ARG A O 1
ATOM 658 N N . LEU A 1 85 ? 4.424 11.811 0.265 1.00 91.25 85 LEU A N 1
ATOM 659 C CA . LEU A 1 85 ? 3.055 11.726 -0.232 1.00 91.25 85 LEU A CA 1
ATOM 660 C C . LEU A 1 85 ? 2.833 12.721 -1.377 1.00 91.25 85 LEU A C 1
ATOM 662 O O . LEU A 1 85 ? 2.246 12.351 -2.388 1.00 91.25 85 LEU A O 1
ATOM 666 N N . LYS A 1 86 ? 3.321 13.956 -1.235 1.00 93.38 86 LYS A N 1
ATOM 667 C CA . LYS A 1 86 ? 3.230 14.980 -2.275 1.00 93.38 86 LYS A CA 1
ATOM 668 C C . LYS A 1 86 ? 3.944 14.552 -3.563 1.00 93.38 86 LYS A C 1
ATOM 670 O O . LYS A 1 86 ? 3.316 14.599 -4.614 1.00 93.38 86 LYS A O 1
ATOM 675 N N . GLU A 1 87 ? 5.181 14.060 -3.476 1.00 95.25 87 GLU A N 1
ATOM 676 C CA . GLU A 1 87 ? 5.935 13.535 -4.631 1.00 95.25 87 GLU A CA 1
ATOM 677 C C . GLU A 1 87 ? 5.162 12.434 -5.380 1.00 95.25 87 GLU A C 1
ATOM 679 O O . GLU A 1 87 ? 5.044 12.457 -6.606 1.00 95.25 87 GLU A O 1
ATOM 684 N N . GLU A 1 88 ? 4.590 11.470 -4.649 1.00 95.50 88 GLU A N 1
ATOM 685 C CA . GLU A 1 88 ? 3.810 10.393 -5.267 1.00 95.50 88 GLU A CA 1
ATOM 686 C C . GLU A 1 88 ? 2.504 10.895 -5.895 1.00 95.50 88 GLU A C 1
ATOM 688 O O . GLU A 1 88 ? 2.090 10.388 -6.939 1.00 95.50 88 GLU A O 1
ATOM 693 N N . LEU A 1 89 ? 1.842 11.881 -5.279 1.00 95.44 89 LEU A N 1
ATOM 694 C CA . LEU A 1 89 ? 0.625 12.484 -5.826 1.00 95.44 89 LEU A CA 1
ATOM 695 C C . LEU A 1 89 ? 0.912 13.261 -7.115 1.00 95.44 89 LEU A C 1
ATOM 697 O O . LEU A 1 89 ? 0.127 13.160 -8.055 1.00 95.44 89 LEU A O 1
ATOM 701 N N . GLU A 1 90 ? 2.035 13.976 -7.190 1.00 96.31 90 GLU A N 1
ATOM 702 C CA . GLU A 1 90 ? 2.483 14.660 -8.410 1.00 96.31 90 GLU A CA 1
ATOM 703 C C . GLU A 1 90 ? 2.784 13.653 -9.533 1.00 96.31 90 GLU A C 1
ATOM 705 O O . GLU A 1 90 ? 2.342 13.833 -10.671 1.00 96.31 90 GLU A O 1
ATOM 710 N N . LEU A 1 91 ? 3.456 12.540 -9.217 1.00 96.44 91 LEU A N 1
ATOM 711 C CA . LEU A 1 91 ? 3.722 11.464 -10.178 1.00 96.44 91 LEU A CA 1
ATOM 712 C C . LEU A 1 91 ? 2.425 10.854 -10.737 1.00 96.44 91 LEU A C 1
ATOM 714 O O . LEU A 1 91 ? 2.288 10.672 -11.948 1.00 96.44 91 LEU A O 1
ATOM 718 N N . VAL A 1 92 ? 1.459 10.560 -9.864 1.00 96.25 92 VAL A N 1
ATOM 719 C CA . VAL A 1 92 ? 0.132 10.056 -10.252 1.00 96.25 92 VAL A CA 1
ATOM 720 C C . VAL A 1 92 ? -0.618 11.064 -11.110 1.00 96.25 92 VAL A C 1
ATOM 722 O O . VAL A 1 92 ? -1.218 10.692 -12.117 1.00 96.25 92 VAL A O 1
ATOM 725 N N . GLN A 1 93 ? -0.601 12.333 -10.709 1.00 95.81 93 GLN A N 1
ATOM 726 C CA . GLN A 1 93 ? -1.290 13.403 -11.412 1.00 95.81 93 GLN A CA 1
ATOM 727 C C . GLN A 1 93 ? -0.782 13.525 -12.853 1.00 95.81 93 GLN A C 1
ATOM 729 O O . GLN A 1 93 ? -1.589 13.587 -13.780 1.00 95.81 93 GLN A O 1
ATOM 734 N N . ASN A 1 94 ? 0.537 13.474 -13.052 1.00 95.19 94 ASN A N 1
ATOM 735 C CA . ASN A 1 94 ? 1.145 13.494 -14.382 1.00 95.19 94 ASN A CA 1
ATOM 736 C C . ASN A 1 94 ? 0.700 12.301 -15.244 1.00 95.19 94 ASN A C 1
ATOM 738 O O . ASN A 1 94 ? 0.375 12.479 -16.419 1.00 95.19 94 ASN A O 1
ATOM 742 N N . ALA A 1 95 ? 0.629 11.100 -14.664 1.00 95.75 95 ALA A N 1
ATOM 743 C CA . ALA A 1 95 ? 0.169 9.905 -15.369 1.00 95.75 95 ALA A CA 1
ATOM 744 C C . ALA A 1 95 ? -1.308 10.017 -15.792 1.00 95.75 95 ALA A C 1
ATOM 746 O O . ALA A 1 95 ? -1.632 9.808 -16.958 1.00 95.75 95 ALA A O 1
ATOM 747 N N . ILE A 1 96 ? -2.187 10.427 -14.871 1.00 95.19 96 ILE A N 1
ATOM 748 C CA . ILE A 1 96 ? -3.630 10.580 -15.121 1.00 95.19 96 ILE A CA 1
ATOM 749 C C . ILE A 1 96 ? -3.916 11.668 -16.162 1.00 95.19 96 ILE A C 1
ATOM 751 O O . ILE A 1 96 ? -4.816 11.510 -16.982 1.00 95.19 96 ILE A O 1
ATOM 755 N N . PHE A 1 97 ? -3.173 12.778 -16.146 1.00 94.69 97 PHE A N 1
ATOM 756 C CA . PHE A 1 97 ? -3.333 13.817 -17.166 1.00 94.69 97 PHE A CA 1
ATOM 757 C C . PHE A 1 97 ? -2.818 13.391 -18.543 1.00 94.69 97 PHE A C 1
ATOM 759 O O . PHE A 1 97 ? -3.283 13.930 -19.545 1.00 94.69 97 PHE A O 1
ATOM 766 N N . THR A 1 98 ? -1.885 12.438 -18.598 1.00 92.94 98 THR A N 1
ATOM 767 C CA . THR A 1 98 ? -1.380 11.881 -19.859 1.00 92.94 98 THR A CA 1
ATOM 768 C C . THR A 1 98 ? -2.371 10.883 -20.456 1.00 92.94 98 THR A C 1
ATOM 770 O O . THR A 1 98 ? -2.691 10.976 -21.638 1.00 92.94 98 THR A O 1
ATOM 773 N N . ASP A 1 99 ? -2.889 9.962 -19.641 1.00 92.06 99 ASP A N 1
ATOM 774 C CA . ASP A 1 99 ? -3.952 9.035 -20.030 1.00 92.06 99 ASP A CA 1
ATOM 775 C C . ASP A 1 99 ? -4.924 8.814 -18.856 1.00 92.06 99 ASP A C 1
ATOM 777 O O . ASP A 1 99 ? -4.638 8.040 -17.937 1.00 92.06 99 ASP A O 1
ATOM 781 N N . PRO A 1 100 ? -6.104 9.457 -18.868 1.00 93.62 100 PRO A N 1
ATOM 782 C CA . PRO A 1 100 ? -7.073 9.309 -17.788 1.00 93.62 100 PRO A CA 1
ATOM 783 C C . PRO A 1 100 ? -7.777 7.947 -17.800 1.00 93.62 100 PRO A C 1
ATOM 785 O O . PRO A 1 100 ? -8.433 7.601 -16.814 1.00 93.62 100 PRO A O 1
ATOM 788 N N . THR A 1 101 ? -7.687 7.186 -18.896 1.00 94.69 101 THR A N 1
ATOM 789 C CA . THR A 1 101 ? -8.339 5.876 -19.036 1.00 94.69 101 THR A CA 1
ATOM 790 C C . THR A 1 101 ? -7.504 4.739 -18.452 1.00 94.69 101 THR A C 1
ATOM 792 O O . THR A 1 101 ? -8.048 3.682 -18.116 1.00 94.69 101 THR A O 1
ATOM 795 N N . ASP A 1 102 ? -6.205 4.971 -18.255 1.00 93.12 102 ASP A N 1
ATOM 796 C CA . ASP A 1 102 ? -5.292 4.019 -17.645 1.00 93.12 102 ASP A CA 1
ATOM 797 C C . ASP A 1 102 ? -5.574 3.838 -16.152 1.00 93.12 102 ASP A C 1
ATOM 799 O O . ASP A 1 102 ? -5.358 4.714 -15.313 1.00 93.12 102 ASP A O 1
ATOM 803 N N . GLN A 1 103 ? -6.024 2.641 -15.791 1.00 95.69 103 GLN A N 1
ATOM 804 C CA . GLN A 1 103 ? -6.395 2.314 -14.419 1.00 95.69 103 GLN A CA 1
ATOM 805 C C . GLN A 1 103 ? -5.194 2.184 -13.473 1.00 95.69 103 GLN A C 1
ATOM 807 O O . GLN A 1 103 ? -5.383 2.222 -12.256 1.00 95.69 103 GLN A O 1
ATOM 812 N N . SER A 1 104 ? -3.973 2.031 -13.986 1.00 95.81 104 SER A N 1
ATOM 813 C CA . SER A 1 104 ? -2.786 1.736 -13.178 1.00 95.81 104 SER A CA 1
ATOM 814 C C . SER A 1 104 ? -2.506 2.847 -12.167 1.00 95.81 104 SER A C 1
ATOM 816 O O . SER A 1 104 ? -2.385 2.580 -10.966 1.00 95.81 104 SER A O 1
ATOM 818 N N . ALA A 1 105 ? -2.498 4.099 -12.633 1.00 96.00 105 ALA A N 1
ATOM 819 C CA . ALA A 1 105 ? -2.291 5.274 -11.792 1.00 96.00 105 ALA A CA 1
ATOM 820 C C . ALA A 1 105 ? -3.449 5.484 -10.798 1.00 96.00 105 ALA A C 1
ATOM 822 O O . ALA A 1 105 ? -3.215 5.789 -9.628 1.00 96.00 105 ALA A O 1
ATOM 823 N N . TRP A 1 106 ? -4.697 5.238 -11.215 1.00 96.19 106 TRP A N 1
ATOM 824 C CA . TRP A 1 106 ? -5.875 5.337 -10.342 1.00 96.19 106 TRP A CA 1
ATOM 825 C C . TRP A 1 106 ? -5.870 4.306 -9.211 1.00 96.19 106 TRP A C 1
ATOM 827 O O . TRP A 1 106 ? -6.176 4.625 -8.058 1.00 96.19 106 TRP A O 1
ATOM 837 N N . VAL A 1 107 ? -5.508 3.058 -9.519 1.00 95.81 107 VAL A N 1
ATOM 838 C CA . VAL A 1 107 ? -5.377 2.000 -8.511 1.00 95.81 107 VAL A CA 1
ATOM 839 C C . VAL A 1 107 ? -4.265 2.354 -7.526 1.00 95.81 107 VAL A C 1
ATOM 841 O O . VAL A 1 107 ? -4.473 2.240 -6.316 1.00 95.81 107 VAL A O 1
ATOM 844 N N . TYR A 1 108 ? -3.123 2.836 -8.022 1.00 95.50 108 TYR A N 1
ATOM 845 C CA . TYR A 1 108 ? -2.012 3.284 -7.186 1.00 95.50 108 TYR A CA 1
ATOM 846 C C . TYR A 1 108 ? -2.412 4.437 -6.253 1.00 95.50 108 TYR A C 1
ATOM 848 O O . TYR A 1 108 ? -2.190 4.344 -5.043 1.00 95.50 108 TYR A O 1
ATOM 856 N N . LEU A 1 109 ? -3.097 5.461 -6.780 1.00 94.31 109 LEU A N 1
ATOM 857 C CA . LEU A 1 109 ? -3.637 6.589 -6.014 1.00 94.31 109 LEU A CA 1
ATOM 858 C C . LEU A 1 109 ? -4.516 6.116 -4.857 1.00 94.31 109 LEU A C 1
ATOM 860 O O . LEU A 1 109 ? -4.293 6.479 -3.701 1.00 94.31 109 LEU A O 1
ATOM 864 N N . ARG A 1 110 ? -5.495 5.255 -5.158 1.00 92.81 110 ARG A N 1
ATOM 865 C CA . ARG A 1 110 ? -6.402 4.693 -4.151 1.00 92.81 110 ARG A CA 1
ATOM 866 C C . ARG A 1 110 ? -5.626 3.970 -3.051 1.00 92.81 110 ARG A C 1
ATOM 868 O O . ARG A 1 110 ? -5.942 4.126 -1.871 1.00 92.81 110 ARG A O 1
ATOM 875 N N . CYS A 1 111 ? -4.615 3.185 -3.421 1.00 91.50 111 CYS A N 1
ATOM 876 C CA . CYS A 1 111 ? -3.790 2.453 -2.467 1.00 91.50 111 CYS A CA 1
ATOM 877 C C . CYS A 1 111 ? -2.952 3.380 -1.581 1.00 91.50 111 CYS A C 1
ATOM 879 O O . CYS A 1 111 ? -2.882 3.130 -0.381 1.00 91.50 111 CYS A O 1
ATOM 881 N N . ILE A 1 112 ? -2.356 4.442 -2.130 1.00 89.62 112 ILE A N 1
ATOM 882 C CA . ILE A 1 112 ? -1.594 5.423 -1.345 1.00 89.62 112 ILE A CA 1
ATOM 883 C C . ILE A 1 112 ? -2.493 6.162 -0.357 1.00 89.62 112 ILE A C 1
ATOM 885 O O . ILE A 1 112 ? -2.168 6.220 0.828 1.00 89.62 112 ILE A O 1
ATOM 889 N N . LEU A 1 113 ? -3.646 6.658 -0.809 1.00 86.38 113 LEU A N 1
ATOM 890 C CA . LEU A 1 113 ? -4.587 7.381 0.053 1.00 86.38 113 LEU A CA 1
ATOM 891 C C . LEU A 1 113 ? -5.146 6.498 1.181 1.00 86.38 113 LEU A C 1
ATOM 893 O O . LEU A 1 113 ? -5.496 6.994 2.247 1.00 86.38 113 LEU A O 1
ATOM 897 N N . SER A 1 114 ? -5.171 5.178 0.982 1.00 83.81 114 SER A N 1
ATOM 898 C CA . SER A 1 114 ? -5.625 4.216 1.993 1.00 83.81 114 SER A CA 1
ATOM 899 C C . SER A 1 114 ? -4.590 3.919 3.093 1.00 83.81 114 SER A C 1
ATOM 901 O O . SER A 1 114 ? -4.921 3.216 4.045 1.00 83.81 114 SER A O 1
ATOM 903 N N . ARG A 1 115 ? -3.342 4.410 2.994 1.00 77.00 115 ARG A N 1
ATOM 904 C CA . ARG A 1 115 ? -2.249 4.080 3.941 1.00 77.00 115 ARG A CA 1
ATOM 905 C C . ARG A 1 115 ? -2.313 4.800 5.277 1.00 77.00 115 ARG A C 1
ATOM 907 O O . ARG A 1 115 ? -1.717 4.332 6.240 1.00 77.00 115 ARG A O 1
ATOM 914 N N . ALA A 1 116 ? -3.046 5.901 5.337 1.00 66.88 116 ALA A N 1
ATOM 915 C CA . ALA A 1 116 ? -3.235 6.688 6.543 1.00 66.88 116 ALA A CA 1
ATOM 916 C C . ALA A 1 116 ? -4.727 6.762 6.884 1.00 66.88 116 ALA A C 1
ATOM 918 O O . ALA A 1 116 ? -5.323 7.840 6.796 1.00 66.88 116 ALA A O 1
ATOM 919 N N . PRO A 1 117 ? -5.381 5.637 7.241 1.00 65.38 117 PRO A N 1
ATOM 920 C CA . PRO A 1 117 ? -6.714 5.747 7.799 1.00 65.38 117 PRO A CA 1
ATOM 921 C C . PRO A 1 117 ? -6.605 6.657 9.040 1.00 65.38 117 PRO A C 1
ATOM 923 O O . PRO A 1 117 ? -5.678 6.466 9.830 1.00 65.38 117 PRO A O 1
ATOM 926 N N . PRO A 1 118 ? -7.506 7.647 9.228 1.00 69.69 118 PRO A N 1
ATOM 927 C CA . PRO A 1 118 ? -7.434 8.613 10.343 1.00 69.69 118 PRO A CA 1
ATOM 928 C C . PRO A 1 118 ? -7.341 7.882 11.691 1.00 69.69 118 PRO A C 1
ATOM 930 O O . PRO A 1 118 ? -7.615 6.705 11.709 1.00 69.69 118 PRO A O 1
ATOM 933 N N . PRO A 1 119 ? -7.024 8.437 12.860 1.00 75.06 119 PRO A N 1
ATOM 934 C CA . PRO A 1 119 ? -7.190 7.664 14.101 1.00 75.06 119 PRO A CA 1
ATOM 935 C C . PRO A 1 119 ? -8.654 7.179 14.272 1.00 75.06 119 PRO A C 1
ATOM 937 O O . PRO A 1 119 ? -9.575 7.811 13.733 1.00 75.06 119 PRO A O 1
ATOM 940 N N . PRO A 1 120 ? -8.909 6.046 14.960 1.00 83.69 120 PRO A N 1
ATOM 941 C CA . PRO A 1 120 ? -10.273 5.651 15.293 1.00 83.69 120 PRO A CA 1
ATOM 942 C C . PRO A 1 120 ? -10.936 6.771 16.101 1.00 83.69 120 PRO A C 1
ATOM 944 O O . PRO A 1 120 ? -10.349 7.319 17.030 1.00 83.69 120 PRO A O 1
ATOM 947 N N . ARG A 1 121 ? -12.160 7.134 15.725 1.00 89.50 121 ARG A N 1
ATOM 948 C CA . ARG A 1 121 ? -12.941 8.180 16.391 1.00 89.50 121 ARG A CA 1
ATOM 949 C C . ARG A 1 121 ? -14.092 7.542 17.141 1.00 89.50 121 ARG A C 1
ATOM 951 O O . ARG A 1 121 ? -14.719 6.635 16.600 1.00 89.50 121 ARG A O 1
ATOM 958 N N . VAL A 1 122 ? -14.417 8.059 18.320 1.00 91.56 122 VAL A N 1
ATOM 959 C CA . VAL A 1 122 ? -15.692 7.753 18.975 1.00 91.56 122 VAL A CA 1
ATOM 960 C C . VAL A 1 122 ? -16.804 8.446 18.186 1.00 91.56 122 VAL A C 1
ATOM 962 O O . VAL A 1 122 ? -16.779 9.664 18.009 1.00 91.56 122 VAL A O 1
ATOM 965 N N . ILE A 1 123 ? -17.734 7.658 17.650 1.00 94.50 123 ILE A N 1
ATOM 966 C CA . ILE A 1 123 ? -18.924 8.131 16.931 1.00 94.50 123 ILE A CA 1
ATOM 967 C C . ILE A 1 123 ? -20.067 8.368 17.913 1.00 94.50 123 ILE A C 1
ATOM 969 O O . ILE A 1 123 ? -20.779 9.360 17.797 1.00 94.50 123 ILE A O 1
ATOM 973 N N . CYS A 1 124 ? -20.251 7.453 18.863 1.00 94.69 124 CYS A N 1
ATOM 974 C CA . CYS A 1 124 ? -21.370 7.481 19.792 1.00 94.69 124 CYS A CA 1
ATOM 975 C C . CYS A 1 124 ? -20.941 6.930 21.152 1.00 94.69 124 CYS A C 1
ATOM 977 O O . CYS A 1 124 ? -20.173 5.969 21.222 1.00 94.69 124 CYS A O 1
ATOM 979 N N . VAL A 1 125 ? -21.465 7.546 22.208 1.00 93.31 125 VAL A N 1
ATOM 980 C CA . VAL A 1 125 ? -21.466 7.009 23.567 1.00 93.31 125 VAL A CA 1
ATOM 981 C C . VAL A 1 125 ? -22.922 6.930 24.000 1.00 93.31 125 VAL A C 1
ATOM 983 O O . VAL A 1 125 ? -23.636 7.931 23.943 1.00 93.31 125 VAL A O 1
ATOM 986 N N . HIS A 1 126 ? -23.358 5.743 24.395 1.00 92.94 126 HIS A N 1
ATOM 987 C CA . HIS A 1 126 ? -24.694 5.481 24.905 1.00 92.94 126 HIS A CA 1
ATOM 988 C C . HIS A 1 126 ? -24.587 5.014 26.353 1.00 92.94 126 HIS A C 1
ATOM 990 O O . HIS A 1 126 ? -23.705 4.225 26.687 1.00 92.94 126 HIS A O 1
ATOM 996 N N . ILE A 1 127 ? -25.464 5.538 27.203 1.00 92.06 127 ILE A N 1
ATOM 997 C CA . ILE A 1 127 ? -25.522 5.202 28.621 1.00 92.06 127 ILE A CA 1
ATOM 998 C C . ILE A 1 127 ? -26.936 4.721 28.892 1.00 92.06 127 ILE A C 1
ATOM 1000 O O . ILE A 1 127 ? -27.883 5.496 28.734 1.00 92.06 127 ILE A O 1
ATOM 1004 N N . ASP A 1 128 ? -27.045 3.472 29.319 1.00 89.81 128 ASP A N 1
ATOM 1005 C CA . ASP A 1 128 ? -28.279 2.913 29.839 1.00 89.81 128 ASP A CA 1
ATOM 1006 C C . ASP A 1 128 ? -28.211 2.917 31.367 1.00 89.81 128 ASP A C 1
ATOM 1008 O O . ASP A 1 128 ? -27.299 2.358 31.976 1.00 89.81 128 ASP A O 1
ATOM 1012 N N . ARG A 1 129 ? -29.166 3.604 31.993 1.00 87.88 129 ARG A N 1
ATOM 1013 C CA . ARG A 1 129 ? -29.246 3.695 33.454 1.00 87.88 129 ARG A CA 1
ATOM 1014 C C . ARG A 1 129 ? -30.042 2.556 34.076 1.00 87.88 129 ARG A C 1
ATOM 1016 O O . ARG A 1 129 ? -29.895 2.358 35.276 1.00 87.88 129 ARG A O 1
ATOM 1023 N N . GLU A 1 130 ? -30.900 1.885 33.314 1.00 91.31 130 GLU A N 1
ATOM 1024 C CA . GLU A 1 130 ? -31.686 0.749 33.799 1.00 91.31 130 GLU A CA 1
ATOM 1025 C C . GLU A 1 130 ? -30.803 -0.495 33.881 1.00 91.31 130 GLU A C 1
ATOM 1027 O O . GLU A 1 130 ? -30.786 -1.164 34.911 1.00 91.31 130 GLU A O 1
ATOM 1032 N N . ASP A 1 131 ? -29.996 -0.725 32.843 1.00 85.50 131 ASP A N 1
ATOM 1033 C CA . ASP A 1 131 ? -29.072 -1.862 32.771 1.00 85.50 131 ASP A CA 1
ATOM 1034 C C . ASP A 1 131 ? -27.666 -1.554 33.330 1.00 85.50 131 ASP A C 1
ATOM 1036 O O . ASP A 1 131 ? -26.795 -2.421 33.327 1.00 85.50 131 ASP A O 1
ATOM 1040 N N . GLU A 1 132 ? -27.427 -0.324 33.800 1.00 86.81 132 GLU A N 1
ATOM 1041 C CA . GLU A 1 132 ? -26.121 0.164 34.281 1.00 86.81 132 GLU A CA 1
ATOM 1042 C C . GLU A 1 132 ? -24.979 -0.021 33.259 1.00 86.81 132 GLU A C 1
ATOM 1044 O O . GLU A 1 132 ? -23.834 -0.284 33.629 1.00 86.81 132 GLU A O 1
ATOM 1049 N N . THR A 1 133 ? -25.271 0.144 31.963 1.00 87.25 133 THR A N 1
ATOM 1050 C CA . THR A 1 133 ? -24.303 -0.108 30.883 1.00 87.25 133 THR A CA 1
ATOM 1051 C C . THR A 1 133 ? -23.812 1.159 30.197 1.00 87.25 133 THR A C 1
ATOM 1053 O O . THR A 1 133 ? -24.541 2.139 30.006 1.00 87.25 133 THR A O 1
ATOM 1056 N N . VAL A 1 134 ? -22.553 1.125 29.755 1.00 90.19 134 VAL A N 1
ATOM 1057 C CA . VAL A 1 134 ? -21.980 2.145 28.869 1.00 90.19 134 VAL A CA 1
ATOM 1058 C C . VAL A 1 134 ? -21.507 1.493 27.582 1.00 90.19 134 VAL A C 1
ATOM 1060 O O . VAL A 1 134 ? -20.603 0.663 27.594 1.00 90.19 134 VAL A O 1
ATOM 1063 N N . ALA A 1 135 ? -22.064 1.923 26.452 1.00 91.44 135 ALA A N 1
ATOM 1064 C CA . ALA A 1 135 ? -21.650 1.485 25.127 1.00 91.44 135 ALA A CA 1
ATOM 1065 C C . ALA A 1 135 ? -20.907 2.598 24.375 1.00 91.44 135 ALA A C 1
ATOM 1067 O O . ALA A 1 135 ? -21.349 3.745 24.321 1.00 91.44 135 ALA A O 1
ATOM 1068 N N . VAL A 1 136 ? -19.788 2.249 23.742 1.00 92.50 136 VAL A N 1
ATOM 1069 C CA . VAL A 1 136 ? -18.972 3.140 22.909 1.00 92.50 136 VAL A CA 1
ATOM 1070 C C . VAL A 1 136 ? -18.871 2.557 21.507 1.00 92.50 136 VAL A C 1
ATOM 1072 O O . VAL A 1 136 ? -18.500 1.395 21.336 1.00 92.50 136 VAL A O 1
ATOM 1075 N N . ILE A 1 137 ? -19.181 3.373 20.499 1.00 93.56 137 ILE A N 1
ATOM 1076 C CA . ILE A 1 137 ? -19.113 3.004 19.082 1.00 93.56 137 ILE A CA 1
ATOM 1077 C C . ILE A 1 137 ? -17.991 3.790 18.405 1.00 93.56 137 ILE A C 1
ATOM 1079 O O . ILE A 1 137 ? -17.961 5.021 18.470 1.00 93.56 137 ILE A O 1
ATOM 1083 N N . PHE A 1 138 ? -17.093 3.091 17.716 1.00 92.19 138 PHE A N 1
ATOM 1084 C CA . PHE A 1 138 ? -15.954 3.657 16.997 1.00 92.19 138 PHE A CA 1
ATOM 1085 C C . PHE A 1 138 ? -16.180 3.713 15.482 1.00 92.19 138 PHE A C 1
ATOM 1087 O O . PHE A 1 138 ? -16.947 2.940 14.915 1.00 92.19 138 PHE A O 1
ATOM 1094 N N . SER A 1 139 ? -15.444 4.592 14.797 1.00 90.12 139 SER A N 1
ATOM 1095 C CA . SER A 1 139 ? -15.465 4.740 13.332 1.00 90.12 139 SER A CA 1
ATOM 1096 C C . SER A 1 139 ? -14.833 3.598 12.544 1.00 90.12 139 SER A C 1
ATOM 1098 O O . SER A 1 139 ? -14.868 3.603 11.315 1.00 90.12 139 SER A O 1
ATOM 1100 N N . ARG A 1 140 ? -14.233 2.636 13.240 1.00 86.12 140 ARG A N 1
ATOM 1101 C CA . ARG A 1 140 ? -13.703 1.386 12.700 1.00 86.12 140 ARG A CA 1
ATOM 1102 C C . ARG A 1 140 ? -13.597 0.355 13.821 1.00 86.12 140 ARG A C 1
ATOM 1104 O O . ARG A 1 140 ? -13.642 0.752 14.988 1.00 86.12 140 ARG A O 1
ATOM 1111 N N . PRO A 1 141 ? -13.344 -0.923 13.504 1.00 88.44 141 PRO A N 1
ATOM 1112 C CA . PRO A 1 141 ? -13.054 -1.911 14.524 1.00 88.44 141 PRO A CA 1
ATOM 1113 C C . PRO A 1 141 ? -11.791 -1.532 15.304 1.00 88.44 141 PRO A C 1
ATOM 1115 O O . PRO A 1 141 ? -10.722 -1.364 14.717 1.00 88.44 141 PRO A O 1
ATOM 1118 N N . VAL A 1 142 ? -11.911 -1.424 16.624 1.00 87.12 142 VAL A N 1
ATOM 1119 C CA . VAL A 1 142 ? -10.779 -1.274 17.547 1.00 87.12 142 VAL A CA 1
ATOM 1120 C C . VAL A 1 142 ? -10.691 -2.505 18.434 1.00 87.12 142 VAL A C 1
ATOM 1122 O O . VAL A 1 142 ? -11.703 -3.148 18.721 1.00 87.12 142 VAL A O 1
ATOM 1125 N N . LYS A 1 143 ? -9.478 -2.859 18.853 1.00 85.12 143 LYS A N 1
ATOM 1126 C CA . LYS A 1 143 ? -9.245 -3.936 19.814 1.00 85.12 143 LYS A CA 1
ATOM 1127 C C . LYS A 1 143 ? -8.956 -3.301 21.168 1.00 85.12 143 LYS A C 1
ATOM 1129 O O . LYS A 1 143 ? -7.877 -2.761 21.358 1.00 85.12 143 LYS A O 1
ATOM 1134 N N . VAL A 1 144 ? -9.905 -3.371 22.095 1.00 80.81 144 VAL A N 1
ATOM 1135 C CA . VAL A 1 144 ? -9.664 -2.962 23.482 1.00 80.81 144 VAL A CA 1
ATOM 1136 C C . VAL A 1 144 ? -9.029 -4.147 24.207 1.00 80.81 144 VAL A C 1
ATOM 1138 O O . VAL A 1 144 ? -9.581 -5.250 24.203 1.00 80.81 144 VAL A O 1
ATOM 1141 N N . ASN A 1 145 ? -7.829 -3.954 24.758 1.00 69.31 145 ASN A N 1
ATOM 1142 C CA . ASN A 1 145 ? -7.131 -4.998 25.501 1.00 69.31 145 ASN A CA 1
ATOM 1143 C C . ASN A 1 145 ? -7.778 -5.168 26.894 1.00 69.31 145 ASN A C 1
ATOM 1145 O O . ASN A 1 145 ? -7.863 -4.184 27.630 1.00 69.31 145 ASN A O 1
ATOM 1149 N N . PRO A 1 146 ? -8.203 -6.383 27.292 1.00 58.84 146 PRO A N 1
ATOM 1150 C CA . PRO A 1 146 ? -8.704 -6.635 28.644 1.00 58.84 146 PRO A CA 1
ATOM 1151 C C . PRO A 1 146 ? -7.653 -6.429 29.753 1.00 58.84 146 PRO A C 1
ATOM 1153 O O . PRO A 1 146 ? -8.033 -6.189 30.893 1.00 58.84 146 PRO A O 1
ATOM 1156 N N . GLU A 1 147 ? -6.352 -6.483 29.439 1.00 54.09 147 GLU A N 1
ATOM 1157 C CA . GLU A 1 147 ? -5.249 -6.350 30.410 1.00 54.09 147 GLU A CA 1
ATOM 1158 C C . GLU A 1 147 ? -4.592 -4.954 30.423 1.00 54.09 147 GLU A C 1
ATOM 1160 O O . GLU A 1 147 ? -3.754 -4.667 31.277 1.00 54.09 147 GLU A O 1
ATOM 1165 N N . CYS A 1 148 ? -4.969 -4.057 29.501 1.00 44.94 148 CYS A N 1
ATOM 1166 C CA . CYS A 1 148 ? -4.449 -2.687 29.443 1.00 44.94 148 CYS A CA 1
ATOM 1167 C C . CYS A 1 148 ? -5.528 -1.725 28.899 1.00 44.94 148 CYS A C 1
ATOM 1169 O O . CYS A 1 148 ? -5.807 -1.743 27.697 1.00 44.94 148 CYS A O 1
ATOM 1171 N N . PRO A 1 149 ? -6.173 -0.893 29.742 1.00 57.25 149 PRO A N 1
ATOM 1172 C CA . PRO A 1 149 ? -7.313 -0.090 29.322 1.00 57.25 149 PRO A CA 1
ATOM 1173 C C . PRO A 1 149 ? -6.833 1.185 28.622 1.00 57.25 149 PRO A C 1
ATOM 1175 O O . PRO A 1 149 ? -6.674 2.240 29.243 1.00 57.25 149 PRO A O 1
ATOM 1178 N N . GLU A 1 150 ? -6.611 1.091 27.312 1.00 69.38 150 GLU A N 1
ATOM 1179 C CA . GLU A 1 150 ? -6.509 2.270 26.440 1.00 69.38 150 GLU A CA 1
ATOM 1180 C C . GLU A 1 150 ? -7.850 3.021 26.363 1.00 69.38 150 GLU A C 1
ATOM 1182 O O . GLU A 1 150 ? -7.879 4.231 26.146 1.00 69.38 150 GLU A O 1
ATOM 1187 N N . LEU A 1 151 ? -8.964 2.324 26.617 1.00 79.12 151 LEU A N 1
ATOM 1188 C CA . LEU A 1 151 ? -10.293 2.912 26.741 1.00 79.12 151 LEU A CA 1
ATOM 1189 C C . LEU A 1 151 ? -10.659 3.094 28.218 1.00 79.12 151 LEU A C 1
ATOM 1191 O O . LEU A 1 151 ? -10.834 2.124 28.956 1.00 79.12 151 LEU A O 1
ATOM 1195 N N . ARG A 1 152 ? -10.796 4.350 28.647 1.00 80.44 152 ARG A N 1
ATOM 1196 C CA . ARG A 1 152 ? -11.215 4.719 30.006 1.00 80.44 152 ARG A CA 1
ATOM 1197 C C . ARG A 1 152 ? -12.493 5.540 29.940 1.00 80.44 152 ARG A C 1
ATOM 1199 O O . ARG A 1 152 ? -12.557 6.507 29.186 1.00 80.44 152 ARG A O 1
ATOM 1206 N N . ALA A 1 153 ? -13.475 5.178 30.757 1.00 81.69 153 ALA A N 1
ATOM 1207 C CA . ALA A 1 153 ? -14.656 5.993 31.001 1.00 81.69 153 ALA A CA 1
ATOM 1208 C C . ALA A 1 153 ? -14.592 6.539 32.429 1.00 81.69 153 ALA A C 1
ATOM 1210 O O . ALA A 1 153 ? -14.320 5.792 33.369 1.00 81.69 153 ALA A O 1
ATOM 1211 N N . THR A 1 154 ? -14.810 7.841 32.594 1.00 83.94 154 THR A N 1
ATOM 1212 C CA . THR A 1 154 ? -14.833 8.503 33.901 1.00 83.94 154 THR A CA 1
ATOM 1213 C C . THR A 1 154 ? -16.174 9.192 34.110 1.00 83.94 15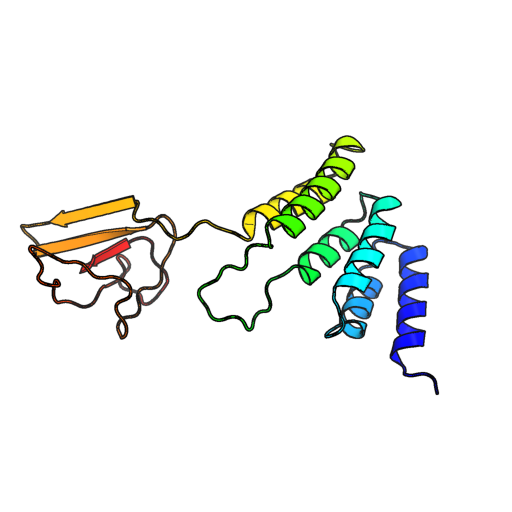4 THR A C 1
ATOM 1215 O O . THR A 1 154 ? -16.695 9.853 33.214 1.00 83.94 154 THR A O 1
ATOM 1218 N N . LEU A 1 155 ? -16.728 9.048 35.310 1.00 80.25 155 LEU A N 1
ATOM 1219 C CA . LEU A 1 155 ? -17.926 9.739 35.765 1.00 80.25 155 LEU A CA 1
ATOM 1220 C C . LEU A 1 155 ? -17.563 10.538 37.015 1.00 80.25 155 LEU A C 1
ATOM 1222 O O . LEU A 1 155 ? -17.085 9.977 37.997 1.00 80.25 155 LEU A O 1
ATOM 1226 N N . ASN A 1 156 ? -17.750 11.859 36.973 1.00 83.38 156 ASN A N 1
ATOM 1227 C CA . ASN A 1 156 ? -17.435 12.768 38.086 1.00 83.38 156 ASN A CA 1
ATOM 1228 C C . ASN A 1 156 ? -15.994 12.635 38.625 1.00 83.38 156 ASN A C 1
ATOM 1230 O O . ASN A 1 156 ? -15.743 12.816 39.812 1.00 83.38 156 ASN A O 1
ATOM 1234 N N . GLY A 1 157 ? -15.038 12.305 37.752 1.00 78.69 157 GLY A N 1
ATOM 1235 C CA . GLY A 1 157 ? -13.630 12.116 38.120 1.00 78.69 157 GLY A CA 1
ATOM 1236 C C . GLY A 1 157 ? -13.278 10.715 38.633 1.00 78.69 157 GLY A C 1
ATOM 1237 O O . GLY A 1 157 ? -12.096 10.420 38.794 1.00 78.69 157 GLY A O 1
ATOM 1238 N N . SER A 1 158 ? -14.258 9.828 38.824 1.00 80.12 158 SER A N 1
ATOM 1239 C CA . SER A 1 158 ? -14.033 8.416 39.144 1.00 80.12 158 SER A CA 1
ATOM 1240 C C . SER A 1 158 ? -14.075 7.564 37.877 1.00 80.12 158 SER A C 1
ATOM 1242 O O . SER A 1 158 ? -14.992 7.688 37.068 1.00 80.12 158 SER A O 1
ATOM 1244 N N . THR A 1 159 ? -13.085 6.695 37.682 1.00 80.50 159 THR A N 1
ATOM 1245 C CA . THR A 1 159 ? -13.088 5.729 36.573 1.00 80.50 159 THR A CA 1
ATOM 1246 C C . THR A 1 159 ? -14.174 4.684 36.802 1.00 80.50 159 THR A C 1
ATOM 1248 O O . THR A 1 159 ? -14.236 4.098 37.882 1.00 80.50 159 THR A O 1
ATOM 1251 N N . LEU A 1 160 ? -15.014 4.449 35.792 1.00 76.56 160 LEU A N 1
ATOM 1252 C CA . LEU A 1 160 ? -15.984 3.358 35.816 1.00 76.56 160 LEU A CA 1
ATOM 1253 C C . LEU A 1 160 ? -15.232 2.024 35.893 1.00 76.56 160 LEU A C 1
ATOM 1255 O O . LEU A 1 160 ? -14.262 1.803 35.164 1.00 76.56 160 LEU A O 1
ATOM 1259 N N . ALA A 1 1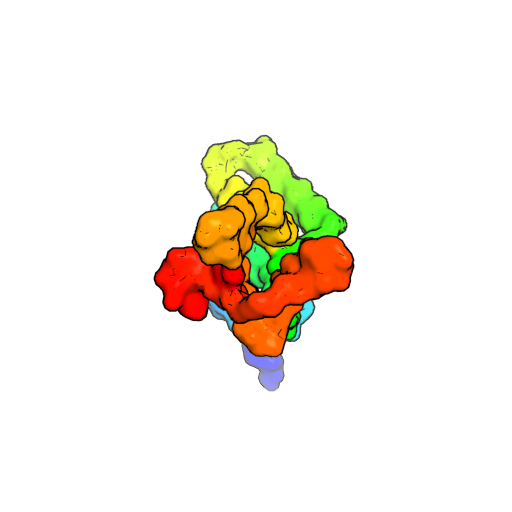61 ? -15.647 1.167 36.822 1.00 68.50 161 ALA A N 1
ATOM 1260 C CA . ALA A 1 161 ? -15.021 -0.123 37.064 1.00 68.50 161 ALA A CA 1
ATOM 1261 C C . ALA A 1 161 ? -15.703 -1.200 36.217 1.00 68.50 161 ALA A C 1
ATOM 1263 O O . ALA A 1 161 ? -16.915 -1.363 36.293 1.00 68.50 161 ALA A O 1
ATOM 1264 N N . GLY A 1 162 ? -14.927 -1.959 35.446 1.00 74.12 162 GLY A N 1
ATOM 1265 C CA . GLY A 1 162 ? -15.458 -3.052 34.635 1.00 74.12 162 GLY A CA 1
ATOM 1266 C C . GLY A 1 162 ? -14.572 -3.356 33.427 1.00 74.12 162 GLY A C 1
ATOM 1267 O O . GLY A 1 162 ? -13.915 -2.453 32.904 1.00 74.12 162 GLY A O 1
ATOM 1268 N N . PRO A 1 163 ? -14.478 -4.624 32.992 1.00 82.56 163 PRO A N 1
ATOM 1269 C CA . PRO A 1 163 ? -13.790 -4.958 31.757 1.00 82.56 163 PRO A CA 1
ATOM 1270 C C . PRO A 1 163 ? -14.670 -4.599 30.557 1.00 82.56 163 PRO A C 1
ATOM 1272 O O . PRO A 1 163 ? -15.818 -5.034 30.470 1.00 82.56 163 PRO A O 1
ATOM 1275 N N . TRP A 1 164 ? -14.101 -3.901 29.578 1.00 85.88 164 TRP A N 1
ATOM 1276 C CA . TRP A 1 164 ? -14.761 -3.697 28.293 1.00 85.88 164 TRP A CA 1
ATOM 1277 C C . TRP A 1 164 ? -14.957 -5.025 27.560 1.00 85.88 164 TRP A C 1
ATOM 1279 O O . TRP A 1 164 ? -14.026 -5.821 27.405 1.00 85.88 164 TRP A O 1
ATOM 1289 N N . ARG A 1 165 ? -16.166 -5.243 27.048 1.00 88.00 165 ARG A N 1
ATOM 1290 C CA . ARG A 1 165 ? -16.528 -6.394 26.220 1.00 88.00 165 ARG A CA 1
ATOM 1291 C C . ARG A 1 165 ? -16.918 -5.917 24.833 1.00 88.00 165 ARG A C 1
ATOM 1293 O O . ARG A 1 165 ? -17.589 -4.902 24.677 1.00 88.00 165 ARG A O 1
ATOM 1300 N N . SER A 1 166 ? -16.510 -6.658 23.809 1.00 88.88 166 SER A N 1
ATOM 1301 C CA . SER A 1 166 ? -17.024 -6.433 22.457 1.00 88.88 166 SER A CA 1
ATOM 1302 C C . SER A 1 166 ? -18.538 -6.652 22.452 1.00 88.88 166 SER A C 1
ATOM 1304 O O . SER A 1 166 ? -19.009 -7.606 23.072 1.00 88.88 166 SER A O 1
ATOM 1306 N N . GLY A 1 167 ? -19.289 -5.829 21.716 1.00 82.62 167 GLY A N 1
ATOM 1307 C CA . GLY A 1 167 ? -20.732 -6.017 21.522 1.00 82.62 167 GLY A CA 1
ATOM 1308 C C . GLY A 1 167 ? -21.101 -7.377 20.910 1.00 82.62 167 GLY A C 1
ATOM 1309 O O . GLY A 1 167 ? -22.209 -7.857 21.105 1.00 82.62 167 GLY A O 1
ATOM 1310 N N . GLU A 1 168 ? -20.162 -8.044 20.228 1.00 82.50 168 GLU A N 1
ATOM 1311 C CA . GLU A 1 168 ? -20.338 -9.413 19.712 1.00 82.50 168 GLU A CA 1
ATOM 1312 C C . GLU A 1 168 ? -19.929 -10.510 20.719 1.00 82.50 168 GLU A C 1
ATOM 1314 O O . GLU A 1 168 ? -19.990 -11.701 20.406 1.00 82.50 168 GLU A O 1
ATOM 1319 N N . GLY A 1 169 ? -19.429 -10.139 21.902 1.00 79.12 169 GLY A N 1
ATOM 1320 C CA . GLY A 1 169 ? -18.973 -11.067 22.941 1.00 79.12 169 GLY A CA 1
ATOM 1321 C C . GLY A 1 169 ? -17.679 -11.827 22.617 1.00 79.12 169 GLY A C 1
ATOM 1322 O O . GLY A 1 169 ? -17.352 -12.798 23.297 1.00 79.12 169 GLY A O 1
ATOM 1323 N N . ARG A 1 170 ? -16.929 -11.424 21.579 1.00 79.31 170 ARG A N 1
ATOM 1324 C CA . ARG A 1 170 ? -15.711 -12.114 21.103 1.00 79.31 170 ARG A CA 1
ATOM 1325 C C . ARG A 1 170 ? -14.452 -11.244 21.244 1.00 79.31 170 ARG A C 1
ATOM 1327 O O . ARG A 1 170 ? -14.536 -10.036 21.028 1.00 79.31 170 ARG A O 1
ATOM 1334 N N . PRO A 1 171 ? -13.264 -11.830 21.508 1.00 74.81 171 PRO A N 1
ATOM 1335 C CA . PRO A 1 171 ? -12.002 -11.096 21.646 1.00 74.81 171 PRO A CA 1
ATOM 1336 C C . PRO A 1 171 ? -11.405 -10.741 20.271 1.00 74.81 171 PRO A C 1
ATOM 1338 O O . PRO A 1 171 ? -10.345 -11.227 19.875 1.00 74.81 171 PRO A O 1
ATOM 1341 N N . ARG A 1 172 ? -12.124 -9.928 19.495 1.00 82.12 172 ARG A N 1
ATOM 1342 C CA . ARG A 1 172 ? -11.736 -9.469 18.153 1.00 82.12 172 ARG A CA 1
ATOM 1343 C C . ARG A 1 172 ? -11.945 -7.956 18.038 1.00 82.12 172 ARG A C 1
ATOM 1345 O O . ARG A 1 172 ? -12.713 -7.407 18.827 1.00 82.12 172 ARG A O 1
ATOM 1352 N N . PRO A 1 173 ? -11.282 -7.278 17.082 1.00 87.75 173 PRO A N 1
ATOM 1353 C CA . PRO A 1 173 ? -11.582 -5.882 16.792 1.00 87.75 173 PRO A CA 1
ATOM 1354 C C . PRO A 1 173 ? -13.084 -5.690 16.555 1.00 87.75 173 PRO A C 1
ATOM 1356 O O . PRO A 1 173 ? -13.675 -6.415 15.757 1.00 87.75 173 PRO A O 1
ATOM 1359 N N . SER A 1 174 ? -13.684 -4.727 17.249 1.00 89.75 174 SER A N 1
ATOM 1360 C CA . SER A 1 174 ? -15.120 -4.443 17.205 1.00 89.75 174 SER A CA 1
ATOM 1361 C C . SER A 1 174 ? -15.364 -2.946 17.099 1.00 89.75 174 SER A C 1
ATOM 1363 O O . SER A 1 174 ? -14.576 -2.145 17.607 1.00 89.75 174 SER A O 1
ATOM 1365 N N . HIS A 1 175 ? -16.455 -2.572 16.431 1.00 92.00 175 HIS A N 1
ATOM 1366 C CA . HIS A 1 175 ? -16.935 -1.191 16.425 1.00 92.00 175 HIS A CA 1
ATOM 1367 C C . HIS A 1 175 ? -17.546 -0.811 17.769 1.00 92.00 175 HIS A C 1
ATOM 1369 O O . HIS A 1 175 ? -17.416 0.335 18.177 1.00 92.00 175 HIS A O 1
ATOM 1375 N N . THR A 1 176 ? -18.186 -1.763 18.447 1.00 92.62 176 THR A N 1
ATOM 1376 C CA . THR A 1 176 ? -18.964 -1.516 19.660 1.00 92.62 176 THR A CA 1
ATOM 1377 C C . THR A 1 176 ? -18.317 -2.214 20.842 1.00 92.62 176 THR A C 1
ATOM 1379 O O . THR A 1 176 ? -18.037 -3.418 20.781 1.00 92.62 176 THR A O 1
ATOM 1382 N N . TRP A 1 177 ? -18.115 -1.457 21.912 1.00 90.50 177 TRP A N 1
ATOM 1383 C CA . TRP A 1 177 ? -17.604 -1.934 23.189 1.00 90.50 177 TRP A CA 1
ATOM 1384 C C . TRP A 1 177 ? -18.550 -1.514 24.303 1.00 90.50 177 TRP A C 1
ATOM 1386 O O . TRP A 1 177 ? -19.003 -0.374 24.313 1.00 90.50 177 TRP A O 1
ATOM 1396 N N . VAL A 1 178 ? -18.851 -2.437 25.210 1.00 90.06 178 VAL A N 1
ATOM 1397 C CA . VAL A 1 178 ? -19.779 -2.245 26.327 1.00 90.06 178 VAL A CA 1
ATOM 1398 C C . VAL A 1 178 ? -19.048 -2.542 27.631 1.00 90.06 178 VAL A C 1
ATOM 1400 O O . VAL A 1 178 ? -18.264 -3.495 27.684 1.00 90.06 178 VAL A O 1
ATOM 1403 N N . SER A 1 179 ? -19.279 -1.724 28.651 1.00 86.88 179 SER A N 1
ATOM 1404 C CA . SER A 1 179 ? -18.846 -1.954 30.029 1.00 86.88 179 SER A CA 1
ATOM 1405 C C . SER A 1 179 ? -20.029 -1.903 30.975 1.00 86.88 179 SER A C 1
ATOM 1407 O O . SER A 1 179 ? -21.021 -1.218 30.633 1.00 86.88 179 SER A O 1
#

Foldseek 3Di:
DPDPLVVLLVVLVVVCVVPVQPVVSLVSNCVSCPPPDCPVLLVVLLVSCVVPVLNLSSLVSNLVSQQPDPPDDDDPLDQGDPVVLVVLVVSLVVSCVVPVPRCSSVVSNVSNVVSCDDPKDFPDWDADPVVRKIKTFIPWFDQQDQVDGPPWDDDPNHTDDDGWAAPVRDRGGHRMIMD